Protein AF-A0A924CJN5-F1 (afdb_monomer_lite)

Foldseek 3Di:
DDCPDVVVVVVVVVVVVVVVVVVVVVVVVVVVVVVVVVVVDDDDPDDFAWDDFPDDPPDDDDPVNPRGTDGDHVAWDWDWDWDDPVCCVVCVVVVVVVLVPQFAFPDWDWDDDGTTIITTTGDPVGRD

Secondary structure (DSSP, 8-state):
-----HHHHHHHHHHHHHHHHHHHHHHHHHHHHHHHHHHTS---SS--EEEEESS-TT----TT---SEEEE--SSEEEEEEE-HHHHHHHHHHHHHHHTTSTTEEEEEEE-SSSEEEEEEE-GGG--

pLDDT: mean 70.08, std 14.95, range [40.25, 96.19]

Sequence (128 aa):
ENTISQKDFDDAKSNLETAEASQKQLHAQVNEARLNLGNTRVVVPISGVTGVAAKANGSLVTPAESLLTTLEQTDPVYVNFSVPEVDYLKLAKDVLDALKRVPGTTNVQILGAKDYAMRIWMRPDRMA

Structure (mmCIF, N/CA/C/O backbone):
data_AF-A0A924CJN5-F1
#
_entry.id   AF-A0A924CJN5-F1
#
loop_
_atom_site.group_PDB
_atom_site.id
_atom_site.type_symbol
_atom_site.label_atom_id
_atom_site.label_alt_id
_atom_site.label_comp_id
_atom_site.label_asym_id
_atom_site.label_entity_id
_atom_site.label_seq_id
_atom_site.pdbx_PDB_ins_code
_atom_site.Cartn_x
_atom_site.Cartn_y
_atom_site.Cartn_z
_atom_site.occupancy
_atom_site.B_iso_or_equiv
_atom_site.auth_seq_id
_atom_site.auth_comp_id
_atom_site.auth_asym_id
_atom_site.auth_atom_id
_atom_site.pdbx_PDB_model_num
ATOM 1 N N . GLU A 1 1 ? -40.834 9.828 49.609 1.00 47.47 1 GLU A N 1
ATOM 2 C CA . GLU A 1 1 ? -40.019 8.656 49.223 1.00 47.47 1 GLU A CA 1
ATOM 3 C C . GLU A 1 1 ? -39.761 8.608 47.714 1.00 47.47 1 GLU A C 1
ATOM 5 O O . GLU A 1 1 ? -40.188 7.683 47.049 1.00 47.47 1 GLU A O 1
ATOM 10 N N . ASN A 1 2 ? -39.076 9.602 47.145 1.00 53.25 2 ASN A N 1
ATOM 11 C CA . ASN A 1 2 ? -38.626 9.531 45.745 1.00 53.25 2 ASN A CA 1
ATOM 12 C C . ASN A 1 2 ? -37.420 10.453 45.534 1.00 53.25 2 ASN A C 1
ATOM 14 O O . ASN A 1 2 ? -37.435 11.370 44.722 1.00 53.25 2 ASN A O 1
ATOM 18 N N . THR A 1 3 ? -36.374 10.245 46.327 1.00 57.00 3 THR A N 1
ATOM 19 C CA . THR A 1 3 ? -35.068 10.865 46.094 1.00 57.00 3 THR A CA 1
ATOM 20 C C . THR A 1 3 ? -34.118 9.749 45.723 1.00 57.00 3 THR A C 1
ATOM 22 O O . THR A 1 3 ? -33.388 9.235 46.565 1.00 57.00 3 THR A O 1
ATOM 25 N N . ILE A 1 4 ? -34.182 9.335 44.462 1.00 63.03 4 ILE A N 1
ATOM 26 C CA . ILE A 1 4 ? -33.045 8.662 43.841 1.00 63.03 4 ILE A CA 1
ATOM 27 C C . ILE A 1 4 ? -31.888 9.648 44.025 1.00 63.03 4 ILE A C 1
ATOM 29 O O . ILE A 1 4 ? -32.019 10.821 43.657 1.00 63.03 4 ILE A O 1
ATOM 33 N N . SER A 1 5 ? -30.843 9.236 44.739 1.00 76.75 5 SER A N 1
ATOM 34 C CA . SER A 1 5 ? -29.772 10.148 45.121 1.00 76.75 5 SER A CA 1
ATOM 35 C C . SER A 1 5 ? -29.084 10.614 43.843 1.00 76.75 5 SER A C 1
ATOM 37 O O . SER A 1 5 ? -28.821 9.801 42.962 1.00 76.75 5 SER A O 1
ATOM 39 N N . GLN A 1 6 ? -28.783 11.907 43.711 1.00 80.50 6 GLN A N 1
ATOM 40 C CA . GLN A 1 6 ? -28.047 12.442 42.553 1.00 80.50 6 GLN A CA 1
ATOM 41 C C . GLN A 1 6 ? -26.757 11.642 42.286 1.00 80.50 6 GLN A C 1
ATOM 43 O O . GLN A 1 6 ? -26.378 11.410 41.143 1.00 80.50 6 GLN A O 1
ATOM 48 N N . LYS A 1 7 ? -26.182 11.102 43.365 1.00 84.00 7 LYS A N 1
ATOM 49 C CA . LYS A 1 7 ? -25.095 10.131 43.356 1.00 84.00 7 LYS A CA 1
ATOM 50 C C . LYS A 1 7 ? -25.399 8.846 42.572 1.00 84.00 7 LYS A C 1
ATOM 52 O O . LYS A 1 7 ? -24.565 8.439 41.779 1.00 84.00 7 LYS A O 1
ATOM 57 N N . ASP A 1 8 ? -26.559 8.220 42.763 1.00 86.00 8 ASP A N 1
ATOM 58 C CA . ASP A 1 8 ? -26.922 6.982 42.056 1.00 86.00 8 ASP A CA 1
ATOM 59 C C . ASP A 1 8 ? -27.100 7.237 40.550 1.00 86.00 8 ASP A C 1
ATOM 61 O O . ASP A 1 8 ? -26.774 6.383 39.726 1.00 86.00 8 ASP A O 1
ATOM 65 N N . PHE A 1 9 ? -27.586 8.429 40.182 1.00 87.06 9 PHE A N 1
ATOM 66 C CA . PHE A 1 9 ? -27.676 8.857 38.785 1.00 87.06 9 PHE A CA 1
ATOM 67 C C . PHE A 1 9 ? -26.290 9.069 38.162 1.00 87.06 9 PHE A C 1
ATOM 69 O O . PHE A 1 9 ? -26.034 8.570 37.066 1.00 87.06 9 PHE A O 1
ATOM 76 N N . ASP A 1 10 ? -25.389 9.761 38.863 1.00 89.38 10 ASP A N 1
ATOM 77 C CA . ASP A 1 10 ? -24.015 9.984 38.404 1.00 89.38 10 ASP A CA 1
ATOM 78 C C . ASP A 1 10 ? -23.228 8.664 38.312 1.00 89.38 10 ASP A C 1
ATOM 80 O O . ASP A 1 10 ? -22.516 8.436 37.332 1.00 89.38 10 ASP A O 1
ATOM 84 N N . ASP A 1 11 ? -23.421 7.755 39.273 1.00 91.44 11 ASP A N 1
ATOM 85 C CA . ASP A 1 11 ? -22.827 6.415 39.270 1.00 91.44 11 ASP A CA 1
ATOM 86 C C . ASP A 1 11 ? -23.350 5.595 38.068 1.00 91.44 11 ASP A C 1
ATOM 88 O O . ASP A 1 11 ? -22.567 4.981 37.338 1.00 91.44 11 ASP A O 1
ATOM 92 N N . ALA A 1 12 ? -24.659 5.630 37.785 1.00 89.88 12 ALA A N 1
ATOM 93 C CA . ALA A 1 12 ? -25.246 4.966 36.617 1.00 89.88 12 ALA A CA 1
ATOM 94 C C . ALA A 1 12 ? -24.757 5.561 35.286 1.00 89.88 12 ALA A C 1
ATOM 96 O O . ALA A 1 12 ? -24.482 4.817 34.341 1.00 89.88 12 ALA A O 1
ATOM 97 N N . LYS A 1 13 ? -24.610 6.888 35.211 1.00 94.12 13 LYS A N 1
ATOM 98 C CA . LYS A 1 13 ? -24.090 7.580 34.027 1.00 94.12 13 LYS A CA 1
ATOM 99 C C . LYS A 1 13 ? -22.623 7.227 33.768 1.00 94.12 13 LYS A C 1
ATOM 101 O O . LYS A 1 13 ? -22.275 6.889 32.641 1.00 94.12 13 LYS A O 1
ATOM 106 N N . SER A 1 14 ? -21.786 7.237 34.802 1.00 93.12 14 SER A N 1
ATOM 107 C CA . SER A 1 14 ? -20.376 6.837 34.708 1.00 93.12 14 SER A CA 1
ATOM 108 C C . SER A 1 14 ? -20.221 5.373 34.270 1.00 93.12 14 SER A C 1
ATOM 110 O O . SER A 1 14 ? -19.394 5.045 33.412 1.00 93.12 14 SER A O 1
ATOM 112 N N . ASN A 1 15 ? -21.077 4.485 34.787 1.00 94.31 15 ASN A N 1
ATOM 113 C CA . ASN A 1 15 ? -21.120 3.085 34.364 1.00 94.31 15 ASN A CA 1
ATOM 114 C C . ASN A 1 15 ? -21.509 2.940 32.885 1.00 94.31 15 ASN A C 1
ATOM 116 O O . ASN A 1 15 ? -20.901 2.136 32.176 1.00 94.31 15 ASN A O 1
ATOM 120 N N . LEU A 1 16 ? -22.482 3.725 32.407 1.00 95.12 16 LEU A N 1
ATOM 121 C CA . LEU A 1 16 ? -22.864 3.749 30.994 1.00 95.12 16 LEU A CA 1
ATOM 122 C C . LEU A 1 16 ? -21.701 4.220 30.113 1.00 95.12 16 LEU A C 1
ATOM 124 O O . LEU A 1 16 ? -21.349 3.529 29.161 1.00 95.12 16 LEU A O 1
ATOM 128 N N . GLU A 1 17 ? -21.061 5.340 30.453 1.00 95.38 17 GLU A N 1
ATOM 129 C CA . GLU A 1 17 ? -19.918 5.877 29.701 1.00 95.38 17 GLU A CA 1
ATOM 130 C C . GLU A 1 17 ? -18.750 4.877 29.650 1.00 95.38 17 GLU A C 1
ATOM 132 O O . GLU A 1 17 ? -18.131 4.682 28.601 1.00 95.38 17 GLU A O 1
ATOM 137 N N . THR A 1 18 ? -18.488 4.173 30.755 1.00 95.50 18 THR A N 1
ATOM 138 C CA . THR A 1 18 ? -17.462 3.121 30.822 1.00 95.50 18 THR A CA 1
ATOM 139 C C . THR A 1 18 ? -17.822 1.920 29.945 1.00 95.50 18 THR A C 1
ATOM 141 O O . THR A 1 18 ? -16.969 1.390 29.227 1.00 95.50 18 THR A O 1
ATOM 144 N N . ALA A 1 19 ? -19.087 1.492 29.963 1.00 94.31 19 ALA A N 1
ATOM 145 C CA . ALA A 1 19 ? -19.571 0.398 29.127 1.00 94.31 19 ALA A CA 1
ATOM 146 C C . ALA A 1 19 ? -19.515 0.756 27.633 1.00 94.31 19 ALA A C 1
ATOM 148 O O . ALA A 1 19 ? -19.071 -0.056 26.821 1.00 94.31 19 ALA A O 1
ATOM 149 N N . GLU A 1 20 ? -19.887 1.984 27.264 1.00 96.12 20 GLU A N 1
ATOM 150 C CA . GLU A 1 20 ? -19.765 2.494 25.897 1.00 96.12 20 GLU A CA 1
ATOM 151 C C . GLU A 1 20 ? -18.303 2.581 25.447 1.00 96.12 20 GLU A C 1
ATOM 153 O O . GLU A 1 20 ? -17.974 2.207 24.319 1.00 96.12 20 GLU A O 1
ATOM 158 N N . ALA A 1 21 ? -17.402 3.038 26.321 1.00 95.12 21 ALA A N 1
ATOM 159 C CA . ALA A 1 21 ? -15.970 3.058 26.038 1.00 95.12 21 ALA A CA 1
ATOM 160 C C . ALA A 1 21 ? -15.425 1.639 25.809 1.00 95.12 21 ALA A C 1
ATOM 162 O O . ALA A 1 21 ? -14.701 1.405 24.839 1.00 95.12 21 ALA A O 1
ATOM 163 N N . SER A 1 22 ? -15.829 0.676 26.642 1.00 95.06 22 SER A N 1
ATOM 164 C CA . SER A 1 22 ? -15.463 -0.735 26.485 1.00 95.06 22 SER A CA 1
ATOM 165 C C . SER A 1 22 ? -16.001 -1.321 25.175 1.00 95.06 22 SER A C 1
ATOM 167 O O . SER A 1 22 ? -15.270 -1.984 24.438 1.00 95.06 22 SER A O 1
ATOM 169 N N . GLN A 1 23 ? -17.248 -1.006 24.818 1.00 96.19 23 GLN A N 1
ATOM 170 C CA . GLN A 1 23 ? -17.857 -1.432 23.559 1.00 96.19 23 GLN A CA 1
ATOM 171 C C . GLN A 1 23 ? -17.107 -0.860 22.349 1.00 96.19 23 GLN A C 1
ATOM 173 O O . GLN A 1 23 ? -16.775 -1.608 21.426 1.00 96.19 23 GLN A O 1
ATOM 178 N N . LYS A 1 24 ? -16.744 0.429 22.374 1.00 95.19 24 LYS A N 1
ATOM 179 C CA . LYS A 1 24 ? -15.904 1.054 21.338 1.00 95.19 24 LYS A CA 1
ATOM 180 C C . LYS A 1 24 ? -14.528 0.397 21.241 1.00 95.19 24 LYS A C 1
ATOM 182 O O . LYS A 1 24 ? -14.060 0.141 20.133 1.00 95.19 24 LYS A O 1
ATOM 187 N N . GLN A 1 25 ? -13.898 0.082 22.372 1.00 95.56 25 GLN A N 1
ATOM 188 C CA . GLN A 1 25 ? -12.604 -0.600 22.405 1.00 95.56 25 GLN A CA 1
ATOM 189 C C . GLN A 1 25 ? -12.683 -2.002 21.785 1.00 95.56 25 GLN A C 1
ATOM 191 O O . GLN A 1 25 ? -11.823 -2.372 20.987 1.00 95.56 25 GLN A O 1
ATOM 196 N N . LEU A 1 26 ? -13.718 -2.778 22.108 1.00 94.38 26 LEU A N 1
ATOM 197 C CA . LEU A 1 26 ? -13.931 -4.102 21.518 1.00 94.38 26 LEU A CA 1
ATOM 198 C C . LEU A 1 26 ? -14.213 -4.012 20.014 1.00 94.38 26 LEU A C 1
ATOM 200 O O . LEU A 1 26 ? -13.670 -4.793 19.234 1.00 94.38 26 LEU A O 1
ATOM 204 N N . HIS A 1 27 ? -14.996 -3.023 19.580 1.00 94.12 27 HIS A N 1
ATOM 205 C CA . HIS A 1 27 ? -15.197 -2.761 18.156 1.00 94.12 27 HIS A CA 1
ATOM 206 C C . HIS A 1 27 ? -13.893 -2.411 17.438 1.00 94.12 27 HIS A C 1
ATOM 208 O O . HIS A 1 27 ? -13.660 -2.903 16.333 1.00 94.12 27 HIS A O 1
ATOM 214 N N . ALA A 1 28 ? -13.027 -1.606 18.058 1.00 93.62 28 ALA A N 1
ATOM 215 C CA . ALA A 1 28 ? -11.713 -1.294 17.509 1.00 93.62 28 ALA A CA 1
ATOM 216 C C . ALA A 1 28 ? -10.854 -2.559 17.349 1.00 93.62 28 ALA A C 1
ATOM 218 O O . ALA A 1 28 ? -10.292 -2.762 16.277 1.00 93.62 28 ALA A O 1
ATOM 219 N N . GLN A 1 29 ? -10.840 -3.455 18.342 1.00 93.81 29 GLN A N 1
ATOM 220 C CA . GLN A 1 29 ? -10.120 -4.736 18.259 1.00 93.81 29 GLN A CA 1
ATOM 221 C C . GLN A 1 29 ? -10.643 -5.631 17.127 1.00 93.81 29 GLN A C 1
ATOM 223 O O . GLN A 1 29 ? -9.866 -6.241 16.395 1.00 93.81 29 GLN A O 1
ATOM 228 N N . VAL A 1 30 ? -11.964 -5.690 16.931 1.00 94.50 30 VAL A N 1
ATOM 229 C CA . VAL A 1 30 ? -12.559 -6.436 15.809 1.00 94.50 30 VAL A CA 1
ATOM 230 C C . VAL A 1 30 ? -12.158 -5.819 14.469 1.00 94.50 30 VAL A C 1
ATOM 232 O O . VAL A 1 30 ? -11.850 -6.548 13.524 1.00 94.50 30 VAL A O 1
ATOM 235 N N . ASN A 1 31 ? -12.153 -4.491 14.369 1.00 92.88 31 ASN A N 1
ATOM 236 C CA . ASN A 1 31 ? -11.739 -3.793 13.154 1.00 92.88 31 ASN A CA 1
ATOM 237 C C . ASN A 1 31 ? -10.256 -4.026 12.850 1.00 92.88 31 ASN A C 1
ATOM 239 O O . ASN A 1 31 ? -9.907 -4.279 11.700 1.00 92.88 31 ASN A O 1
ATOM 243 N N . GLU A 1 32 ? -9.403 -4.015 13.871 1.00 91.75 32 GLU A N 1
ATOM 244 C CA . GLU A 1 32 ? -7.985 -4.345 13.751 1.00 91.75 32 GLU A CA 1
ATOM 245 C C . GLU A 1 32 ? -7.784 -5.789 13.268 1.00 91.75 32 GLU A C 1
ATOM 247 O O . GLU A 1 32 ? -7.069 -6.025 12.294 1.00 91.75 32 GLU A O 1
ATOM 252 N N . ALA A 1 33 ? -8.488 -6.759 13.859 1.00 90.00 33 ALA A N 1
ATOM 253 C CA . ALA A 1 33 ? -8.436 -8.152 13.420 1.00 90.00 33 ALA A CA 1
ATOM 254 C C . ALA A 1 33 ? -8.902 -8.324 11.962 1.00 90.00 33 ALA A C 1
ATOM 256 O O . ALA A 1 33 ? -8.300 -9.081 11.197 1.00 90.00 33 ALA A O 1
ATOM 257 N N . ARG A 1 34 ? -9.943 -7.589 11.544 1.00 89.88 34 ARG A N 1
ATOM 258 C CA . ARG A 1 34 ? -10.412 -7.566 10.148 1.00 89.88 34 ARG A CA 1
ATOM 259 C C . ARG A 1 34 ? -9.384 -6.950 9.204 1.00 89.88 34 ARG A C 1
ATOM 261 O O . ARG A 1 34 ? -9.201 -7.478 8.110 1.00 89.88 34 ARG A O 1
ATOM 268 N N . LEU A 1 35 ? -8.713 -5.872 9.610 1.00 86.88 35 LEU A N 1
ATOM 269 C CA . LEU A 1 35 ? -7.650 -5.247 8.823 1.00 86.88 35 LEU A CA 1
ATOM 270 C C . LEU A 1 35 ? -6.466 -6.206 8.652 1.00 86.88 35 LEU A C 1
ATOM 272 O O . LEU A 1 35 ? -5.991 -6.392 7.535 1.00 86.88 35 LEU A O 1
ATOM 276 N N . ASN A 1 36 ? -6.049 -6.877 9.727 1.00 83.94 36 ASN A N 1
ATOM 277 C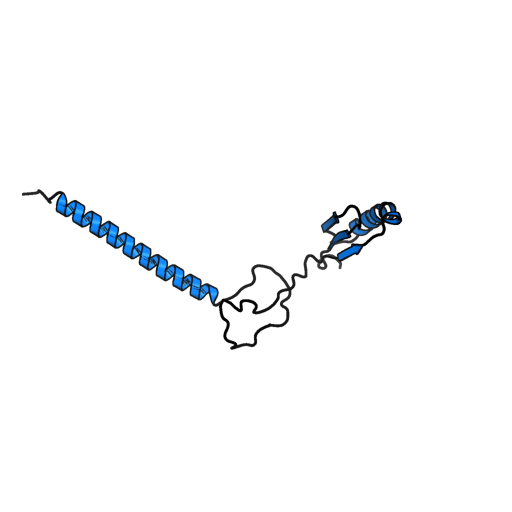 CA . ASN A 1 36 ? -4.986 -7.881 9.687 1.00 83.94 36 ASN A CA 1
ATOM 278 C C . ASN A 1 36 ? -5.342 -9.050 8.762 1.00 83.94 36 ASN A C 1
ATOM 280 O O . ASN A 1 36 ? -4.511 -9.463 7.956 1.00 83.94 36 ASN A O 1
ATOM 284 N N . LEU A 1 37 ? -6.590 -9.532 8.809 1.00 84.62 37 LEU A N 1
ATOM 285 C CA . LEU A 1 37 ? -7.083 -10.541 7.873 1.00 84.62 37 LEU A CA 1
ATOM 286 C C . LEU A 1 37 ? -7.072 -10.024 6.428 1.00 84.62 37 LEU A C 1
ATOM 288 O O . LEU A 1 37 ? -6.642 -10.742 5.530 1.00 84.62 37 LEU A O 1
ATOM 292 N N . GLY A 1 38 ? -7.493 -8.782 6.189 1.00 79.81 38 GLY A N 1
ATOM 293 C CA . GLY A 1 38 ? -7.425 -8.152 4.869 1.00 79.81 38 GLY A CA 1
ATOM 294 C C . GLY A 1 38 ? -5.994 -8.065 4.331 1.00 79.81 38 GLY A C 1
ATOM 295 O O . GLY A 1 38 ? -5.753 -8.411 3.176 1.00 79.81 38 GLY A O 1
ATOM 296 N N . ASN A 1 39 ? -5.034 -7.712 5.190 1.00 80.00 39 ASN A N 1
ATOM 297 C CA . ASN A 1 39 ? -3.609 -7.623 4.858 1.00 80.00 39 ASN A CA 1
ATOM 298 C C . ASN A 1 39 ? -2.961 -8.982 4.535 1.00 80.00 39 ASN A C 1
ATOM 300 O O . ASN A 1 39 ? -1.864 -9.006 3.981 1.00 80.00 39 ASN A O 1
ATOM 304 N N . THR A 1 40 ? -3.623 -10.114 4.815 1.00 80.69 40 THR A N 1
ATOM 305 C CA . THR A 1 40 ? -3.162 -11.432 4.331 1.00 80.69 40 THR A CA 1
ATOM 306 C C . THR A 1 40 ? -3.288 -11.571 2.814 1.00 80.69 40 THR A C 1
ATOM 308 O O . THR A 1 40 ? -2.549 -12.337 2.196 1.00 80.69 40 THR A O 1
ATOM 311 N N . ARG A 1 41 ? -4.197 -10.808 2.192 1.00 76.56 41 ARG A N 1
ATOM 312 C CA . ARG A 1 41 ? -4.366 -10.757 0.743 1.00 76.56 41 ARG A CA 1
ATOM 313 C C . ARG A 1 41 ? -3.698 -9.503 0.194 1.00 76.56 41 ARG A C 1
ATOM 315 O O . ARG A 1 41 ? -4.315 -8.448 0.077 1.00 76.56 41 ARG A O 1
ATOM 322 N N . VAL A 1 42 ? -2.440 -9.646 -0.199 1.00 75.38 42 VAL A N 1
ATOM 323 C CA . VAL A 1 42 ? -1.681 -8.566 -0.834 1.00 75.38 42 VAL A CA 1
ATOM 324 C C . VAL A 1 42 ? -2.169 -8.387 -2.273 1.00 75.38 42 VAL A C 1
ATOM 326 O O . VAL A 1 42 ? -2.055 -9.291 -3.100 1.00 75.38 42 VAL A O 1
ATOM 329 N N . VAL A 1 43 ? -2.739 -7.219 -2.565 1.00 77.88 43 VAL A N 1
ATOM 330 C CA . VAL A 1 43 ? -3.141 -6.793 -3.912 1.00 77.88 43 VAL A CA 1
ATOM 331 C C . VAL A 1 43 ? -2.344 -5.566 -4.316 1.00 77.88 43 VAL A C 1
ATOM 333 O O . VAL A 1 43 ? -1.963 -4.762 -3.468 1.00 77.88 43 VAL A O 1
ATOM 336 N N . VAL A 1 44 ? -2.107 -5.402 -5.614 1.00 74.88 44 VAL A N 1
ATOM 337 C CA . VAL A 1 44 ? -1.406 -4.225 -6.130 1.00 74.88 44 VAL A CA 1
ATOM 338 C C . VAL A 1 44 ? -2.429 -3.189 -6.606 1.00 74.88 44 VAL A C 1
ATOM 340 O O . VAL A 1 44 ? -3.380 -3.566 -7.290 1.00 74.88 44 VAL A O 1
ATOM 343 N N . PRO A 1 45 ? -2.282 -1.898 -6.236 1.00 76.81 45 PRO A N 1
ATOM 344 C CA . PRO A 1 45 ? -3.270 -0.862 -6.551 1.00 76.81 45 PRO A CA 1
ATOM 345 C C . PRO A 1 45 ? -3.190 -0.349 -7.997 1.00 76.81 45 PRO A C 1
ATOM 347 O O . PRO A 1 45 ? -4.038 0.439 -8.408 1.00 76.81 45 PRO A O 1
ATOM 350 N N . ILE A 1 46 ? -2.169 -0.763 -8.751 1.00 73.38 46 ILE A N 1
ATOM 351 C CA . ILE A 1 46 ? -1.924 -0.345 -10.132 1.00 73.38 46 ILE A CA 1
ATOM 352 C C . ILE A 1 46 ? -2.045 -1.526 -11.094 1.00 73.38 46 ILE A C 1
ATOM 354 O O . ILE A 1 46 ? -1.682 -2.657 -10.764 1.00 73.38 46 ILE A O 1
ATOM 358 N N . SER A 1 47 ? -2.536 -1.240 -12.298 1.00 68.56 47 SER A N 1
ATOM 359 C CA . SER A 1 47 ? -2.575 -2.196 -13.402 1.00 68.56 47 SER A CA 1
ATOM 360 C C . SER A 1 47 ? -1.199 -2.293 -14.056 1.00 68.56 47 SER A C 1
ATOM 362 O O . SER A 1 47 ? -0.575 -1.278 -14.354 1.00 68.56 47 SER A O 1
ATOM 364 N N . GLY A 1 48 ? -0.734 -3.511 -14.307 1.00 70.19 48 GLY A N 1
ATOM 365 C CA . GLY A 1 48 ? 0.556 -3.767 -14.938 1.00 70.19 48 GLY A CA 1
ATOM 366 C C . GLY A 1 48 ? 0.747 -5.248 -15.230 1.00 70.19 48 GLY A C 1
ATOM 367 O O . GLY A 1 48 ? -0.136 -6.067 -14.969 1.00 70.19 48 GLY A O 1
ATOM 368 N N . VAL A 1 49 ? 1.912 -5.591 -15.764 1.00 71.06 49 VAL A N 1
ATOM 369 C CA . VAL A 1 49 ? 2.324 -6.971 -16.008 1.00 71.06 49 VAL A CA 1
ATOM 370 C C . VAL A 1 49 ? 3.168 -7.442 -14.832 1.00 71.06 49 VAL A C 1
ATOM 372 O O . VAL A 1 49 ? 4.150 -6.809 -14.441 1.00 71.06 49 VAL A O 1
ATOM 375 N N . THR A 1 50 ? 2.750 -8.544 -14.219 1.00 70.44 50 THR A N 1
ATOM 376 C CA . THR A 1 50 ? 3.457 -9.138 -13.085 1.00 70.44 50 THR A CA 1
ATOM 377 C C . THR A 1 50 ? 4.770 -9.759 -13.560 1.00 70.44 50 THR A C 1
ATOM 379 O O . THR A 1 50 ? 4.767 -10.593 -14.463 1.00 70.44 50 THR A O 1
ATOM 382 N N . GLY A 1 51 ? 5.884 -9.350 -12.952 1.00 68.75 51 GLY A N 1
ATOM 383 C CA . GLY A 1 51 ? 7.195 -9.955 -13.167 1.00 68.75 51 GLY A CA 1
ATOM 384 C C . GLY A 1 51 ? 7.335 -11.308 -12.463 1.00 68.75 51 GLY A C 1
ATOM 385 O O . GLY A 1 51 ? 6.381 -11.863 -11.918 1.00 68.75 51 GLY A O 1
ATOM 386 N N . VAL A 1 52 ? 8.551 -11.854 -12.451 1.00 70.25 52 VAL A N 1
ATOM 387 C CA . VAL A 1 52 ? 8.835 -13.118 -11.755 1.00 70.25 52 VAL A CA 1
ATOM 388 C C . VAL A 1 52 ? 8.642 -12.937 -10.245 1.00 70.25 52 VAL A C 1
ATOM 390 O O . VAL A 1 52 ? 9.074 -11.935 -9.671 1.00 70.25 52 VAL A O 1
ATOM 393 N N . ALA A 1 53 ? 7.996 -13.909 -9.598 1.00 71.56 53 ALA A N 1
ATOM 394 C CA . ALA A 1 53 ? 7.824 -13.898 -8.152 1.00 71.56 53 ALA A CA 1
ATOM 395 C C . ALA A 1 53 ? 9.187 -13.971 -7.450 1.00 71.56 53 ALA A C 1
ATOM 397 O O . ALA A 1 53 ? 9.970 -14.888 -7.695 1.00 71.56 53 ALA A O 1
ATOM 398 N N . ALA A 1 54 ? 9.464 -13.011 -6.567 1.00 71.81 54 ALA A N 1
ATOM 399 C CA . ALA A 1 54 ? 10.710 -12.961 -5.805 1.00 71.81 54 ALA A CA 1
ATOM 400 C C . ALA A 1 54 ? 10.734 -14.003 -4.672 1.00 71.81 54 ALA A C 1
ATOM 402 O O . ALA A 1 54 ? 11.804 -14.376 -4.189 1.00 71.81 54 ALA A O 1
ATOM 403 N N . LYS A 1 55 ? 9.560 -14.491 -4.250 1.00 70.38 55 LYS A N 1
ATOM 404 C CA . LYS A 1 55 ? 9.396 -15.527 -3.222 1.00 70.38 55 LYS A CA 1
ATOM 405 C C . LYS A 1 55 ? 8.597 -16.709 -3.771 1.00 70.38 55 LYS A C 1
ATOM 407 O O . LYS A 1 55 ? 7.612 -16.532 -4.483 1.00 70.38 55 LYS A O 1
ATOM 412 N N . ALA A 1 56 ? 9.011 -17.920 -3.407 1.00 71.06 56 ALA A N 1
ATOM 413 C CA . ALA A 1 56 ? 8.306 -19.146 -3.767 1.00 71.06 56 ALA A CA 1
ATOM 414 C C . ALA A 1 56 ? 7.079 -19.370 -2.869 1.00 71.06 56 ALA A C 1
ATOM 416 O O . ALA A 1 56 ? 7.059 -18.950 -1.706 1.00 71.06 56 ALA A O 1
ATOM 417 N N . ASN A 1 57 ? 6.079 -20.087 -3.383 1.00 73.50 57 ASN A N 1
ATOM 418 C CA . ASN A 1 57 ? 4.889 -20.462 -2.620 1.00 73.50 57 ASN A CA 1
ATOM 419 C C . ASN A 1 57 ? 5.274 -21.204 -1.327 1.00 73.50 57 ASN A C 1
ATOM 421 O O . ASN A 1 57 ? 6.057 -22.150 -1.362 1.00 73.50 57 ASN A O 1
ATOM 425 N N . GLY A 1 58 ? 4.715 -20.778 -0.191 1.00 74.69 58 GLY A N 1
ATOM 426 C CA . GLY A 1 58 ? 5.004 -21.364 1.125 1.00 74.69 58 GLY A CA 1
ATOM 427 C C . GLY A 1 58 ? 6.234 -20.790 1.838 1.00 74.69 58 GLY A C 1
ATOM 428 O O . GLY A 1 58 ? 6.542 -21.219 2.947 1.00 74.69 58 GLY A O 1
ATOM 429 N N . SER A 1 59 ? 6.917 -19.805 1.248 1.00 75.88 59 SER A N 1
ATOM 430 C CA . SER A 1 59 ? 7.981 -19.068 1.939 1.00 75.88 59 SER A CA 1
ATOM 431 C C . SER A 1 59 ? 7.396 -18.201 3.056 1.00 75.88 59 SER A C 1
ATOM 433 O O . SER A 1 59 ? 6.378 -17.535 2.861 1.00 75.88 59 SER A O 1
ATOM 435 N N . LEU A 1 60 ? 8.056 -18.171 4.216 1.00 75.00 60 LEU A N 1
ATOM 436 C CA . LEU A 1 60 ? 7.710 -17.251 5.298 1.00 75.00 60 LEU A CA 1
ATOM 437 C C . LEU A 1 60 ? 8.015 -15.813 4.861 1.00 75.00 60 LEU A C 1
ATOM 439 O O . LEU A 1 60 ? 9.137 -15.507 4.461 1.00 75.00 60 LEU A O 1
ATOM 443 N N . VAL A 1 61 ? 7.016 -14.941 4.956 1.00 74.44 61 VAL A N 1
ATOM 444 C CA . VAL A 1 61 ? 7.142 -13.509 4.671 1.00 74.44 61 VAL A CA 1
ATOM 445 C C . VAL A 1 61 ? 7.054 -12.767 5.993 1.00 74.44 61 VAL A C 1
ATOM 447 O O . VAL A 1 61 ? 6.134 -12.994 6.779 1.00 74.44 61 VAL A O 1
ATOM 450 N N . THR A 1 62 ? 8.006 -11.874 6.237 1.00 74.38 62 THR A N 1
ATOM 451 C CA . THR A 1 62 ? 7.964 -10.959 7.380 1.00 74.38 62 THR A CA 1
ATOM 452 C C . THR A 1 62 ? 7.645 -9.545 6.893 1.00 74.38 62 THR A C 1
ATOM 454 O O . THR A 1 62 ? 7.942 -9.225 5.742 1.00 74.38 62 THR A O 1
ATOM 457 N N . PRO A 1 63 ? 7.092 -8.658 7.740 1.00 66.88 63 PRO A N 1
ATOM 458 C CA . PRO A 1 63 ? 6.844 -7.262 7.362 1.00 66.88 63 PRO A CA 1
ATOM 459 C C . PRO A 1 63 ? 8.098 -6.504 6.890 1.00 66.88 63 PRO A C 1
ATOM 461 O O . PRO A 1 63 ? 7.979 -5.502 6.191 1.00 66.88 63 PRO A O 1
ATOM 464 N N . ALA A 1 64 ? 9.293 -6.982 7.255 1.00 67.25 64 ALA A N 1
ATOM 465 C CA . ALA A 1 64 ? 10.571 -6.430 6.812 1.00 67.25 64 ALA A CA 1
ATOM 466 C C . ALA A 1 64 ? 10.966 -6.874 5.388 1.00 67.25 64 ALA A C 1
ATOM 468 O O . ALA A 1 64 ? 11.715 -6.173 4.715 1.00 67.25 64 ALA A O 1
ATOM 469 N N . GLU A 1 65 ? 10.447 -8.009 4.908 1.00 61.69 65 GLU A N 1
ATOM 470 C CA . GLU A 1 65 ? 10.717 -8.565 3.577 1.00 61.69 65 GLU A CA 1
ATOM 471 C C . GLU A 1 65 ? 9.487 -8.416 2.668 1.00 61.69 65 GLU A C 1
ATOM 473 O O . GLU A 1 65 ? 8.895 -9.389 2.201 1.00 61.69 65 GLU A O 1
ATOM 478 N N . SER A 1 66 ? 9.080 -7.166 2.442 1.00 65.62 66 SER A N 1
ATOM 479 C CA . SER A 1 66 ? 7.819 -6.796 1.785 1.00 65.62 66 SER A CA 1
ATOM 480 C C . SER A 1 66 ? 7.788 -6.998 0.264 1.00 65.62 66 SER A C 1
A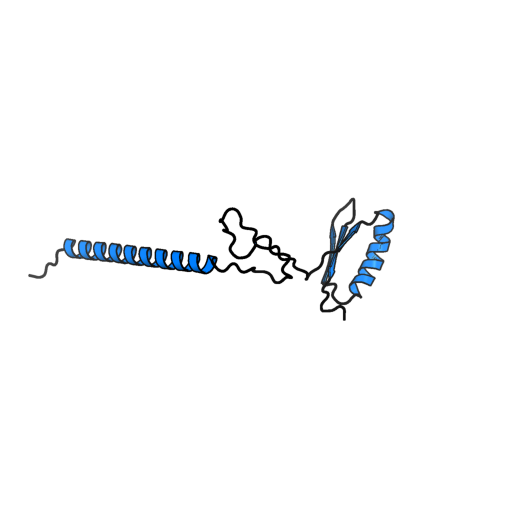TOM 482 O O . SER A 1 66 ? 6.717 -6.913 -0.342 1.00 65.62 66 SER A O 1
ATOM 484 N N . LEU A 1 67 ? 8.931 -7.272 -0.374 1.00 69.75 67 LEU A N 1
ATOM 485 C CA . LEU A 1 67 ? 8.987 -7.482 -1.819 1.00 69.75 67 LEU A CA 1
ATOM 486 C C . LEU A 1 67 ? 8.656 -8.938 -2.167 1.00 69.75 67 LEU A C 1
ATOM 488 O O . LEU A 1 67 ? 9.514 -9.819 -2.131 1.00 69.75 67 LEU A O 1
ATOM 492 N N . LEU A 1 68 ? 7.394 -9.176 -2.522 1.00 69.75 68 LEU A N 1
ATOM 493 C CA . LEU A 1 68 ? 6.912 -10.486 -2.972 1.00 69.75 68 LEU A CA 1
ATOM 494 C C . LEU A 1 68 ? 7.103 -10.689 -4.473 1.00 69.75 68 LEU A C 1
ATOM 496 O O . LEU A 1 68 ? 7.552 -11.749 -4.902 1.00 69.75 68 LEU A O 1
ATOM 500 N N . THR A 1 69 ? 6.781 -9.659 -5.252 1.00 63.09 69 THR A N 1
ATOM 501 C CA . THR A 1 69 ? 6.845 -9.646 -6.713 1.00 63.09 69 THR A CA 1
ATOM 502 C C . THR A 1 69 ? 6.931 -8.202 -7.191 1.00 63.09 69 THR A C 1
ATOM 504 O O . THR A 1 69 ? 6.320 -7.312 -6.597 1.00 63.09 69 THR A O 1
ATOM 507 N N . THR A 1 70 ? 7.651 -7.972 -8.284 1.00 67.25 70 THR A N 1
ATOM 508 C CA . THR A 1 70 ? 7.680 -6.678 -8.971 1.00 67.25 70 THR A CA 1
ATOM 509 C C . THR A 1 70 ? 6.585 -6.633 -10.034 1.00 67.25 70 THR A C 1
ATOM 511 O O . THR A 1 70 ? 6.387 -7.598 -10.772 1.00 67.25 70 THR A O 1
ATOM 514 N N . LEU A 1 71 ? 5.865 -5.517 -10.115 1.00 61.06 71 LEU A N 1
ATOM 515 C CA . LEU A 1 71 ? 4.897 -5.245 -11.175 1.00 61.06 71 LEU A CA 1
ATOM 516 C C . LEU A 1 71 ? 5.457 -4.157 -12.082 1.00 61.06 71 LEU A C 1
ATOM 518 O O . LEU A 1 71 ? 5.844 -3.091 -11.607 1.00 61.06 71 LEU A O 1
ATOM 522 N N . GLU A 1 72 ? 5.495 -4.434 -13.380 1.00 63.56 72 GLU A N 1
ATOM 523 C CA . GLU A 1 72 ? 5.922 -3.474 -14.388 1.00 63.56 72 GLU A CA 1
ATOM 524 C C . GLU A 1 72 ? 4.687 -2.900 -15.078 1.00 63.56 72 GLU A C 1
ATOM 526 O O . GLU A 1 72 ? 3.897 -3.611 -15.701 1.00 63.56 72 GLU A O 1
ATOM 531 N N . GLN A 1 73 ? 4.489 -1.592 -14.938 1.00 56.81 73 GLN A N 1
ATOM 532 C CA . GLN A 1 73 ? 3.407 -0.889 -15.609 1.00 56.81 73 GLN A CA 1
ATOM 533 C C . GLN A 1 73 ? 3.848 -0.549 -17.038 1.00 56.81 73 GLN A C 1
ATOM 535 O O . GLN A 1 73 ? 4.679 0.331 -17.249 1.00 56.81 73 GLN A O 1
ATOM 540 N N . THR A 1 74 ? 3.298 -1.268 -18.017 1.00 63.88 74 THR A N 1
ATOM 541 C CA . THR A 1 74 ? 3.621 -1.122 -19.446 1.00 63.88 74 THR A CA 1
ATOM 542 C C . THR A 1 74 ? 2.842 -0.011 -20.148 1.00 63.88 74 THR A C 1
ATOM 544 O O . THR A 1 74 ? 3.162 0.320 -21.283 1.00 63.88 74 THR A O 1
ATOM 547 N N . ASP A 1 75 ? 1.846 0.590 -19.497 1.00 56.34 75 ASP A N 1
ATOM 548 C CA . ASP A 1 75 ? 1.137 1.765 -20.005 1.00 56.34 75 ASP A CA 1
ATOM 549 C C . ASP A 1 75 ? 1.082 2.850 -18.918 1.00 56.34 75 ASP A C 1
ATOM 551 O O . ASP A 1 75 ? 0.473 2.626 -17.865 1.00 56.34 75 ASP A O 1
ATOM 555 N N . PRO A 1 76 ? 1.705 4.026 -19.110 1.00 59.50 76 PRO A N 1
ATOM 556 C CA . PRO A 1 76 ? 2.418 4.495 -20.305 1.00 59.50 76 PRO A CA 1
ATOM 557 C C . PRO A 1 76 ? 3.917 4.148 -20.319 1.00 59.50 76 PRO A C 1
ATOM 559 O O . PRO A 1 76 ? 4.581 4.176 -19.282 1.00 59.50 76 PRO A O 1
ATOM 562 N N . VAL A 1 77 ? 4.473 3.906 -21.514 1.00 59.72 77 VAL A N 1
ATOM 563 C CA . VAL A 1 77 ? 5.921 3.683 -21.715 1.00 59.72 77 VAL A CA 1
ATOM 564 C C . VAL A 1 77 ? 6.658 5.017 -21.852 1.00 59.72 77 VAL A C 1
ATOM 566 O O . VAL A 1 77 ? 6.198 5.915 -22.561 1.00 59.72 77 VAL A O 1
ATOM 569 N N . TYR A 1 78 ? 7.830 5.124 -21.216 1.00 60.28 78 TYR A N 1
ATOM 570 C CA . TYR A 1 78 ? 8.737 6.266 -21.345 1.00 60.28 78 TYR A CA 1
AT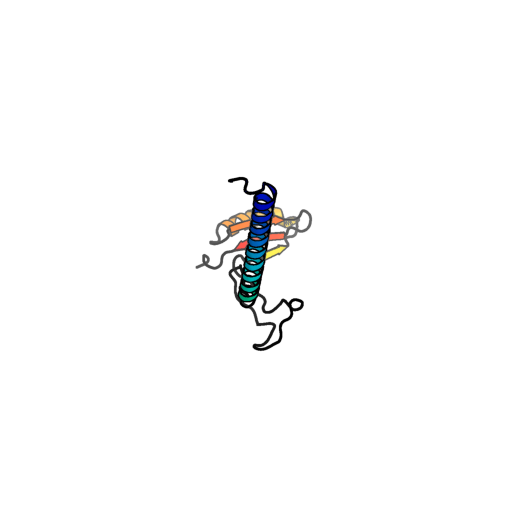OM 571 C C . TYR A 1 78 ? 9.942 5.917 -22.212 1.00 60.28 78 TYR A C 1
ATOM 573 O O . TYR A 1 78 ? 10.642 4.944 -21.939 1.00 60.28 78 TYR A O 1
ATOM 581 N N . VAL A 1 79 ? 10.234 6.763 -23.198 1.00 62.84 79 VAL A N 1
ATOM 582 C CA . VAL A 1 79 ? 11.488 6.705 -23.958 1.00 62.84 79 VAL A CA 1
ATOM 583 C C . VAL A 1 79 ? 12.216 8.030 -23.779 1.00 62.84 79 VAL A C 1
ATOM 585 O O . VAL A 1 79 ? 11.623 9.085 -24.003 1.00 62.84 79 VAL A O 1
ATOM 588 N N . ASN A 1 80 ? 13.475 7.965 -23.343 1.00 63.72 80 ASN A N 1
ATOM 589 C CA . ASN A 1 80 ? 14.345 9.126 -23.172 1.00 63.72 80 ASN A CA 1
ATOM 590 C C . ASN A 1 80 ? 15.310 9.205 -24.356 1.00 63.72 80 ASN A C 1
ATOM 592 O O . ASN A 1 80 ? 16.033 8.246 -24.625 1.00 63.72 80 ASN A O 1
ATOM 596 N N . PHE A 1 81 ? 1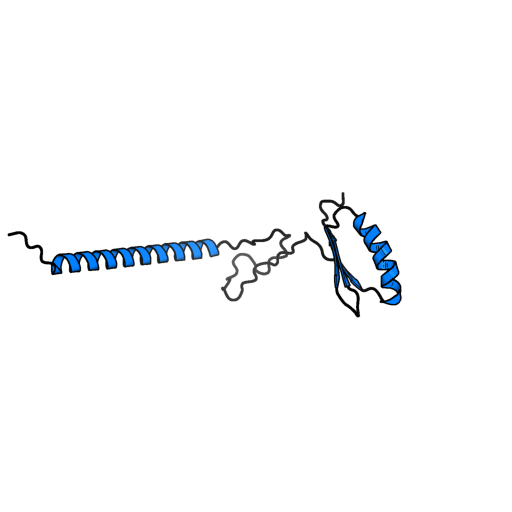5.348 10.352 -25.029 1.00 64.62 81 PHE A N 1
ATOM 597 C CA . PHE A 1 81 ? 16.310 10.639 -26.095 1.00 64.62 81 PHE A CA 1
ATOM 598 C C . PHE A 1 81 ? 17.208 11.800 -25.681 1.00 64.62 81 PHE A C 1
ATOM 600 O O . PHE A 1 81 ? 16.680 12.821 -25.245 1.00 64.62 81 PHE A O 1
ATOM 607 N N . SER A 1 82 ? 18.524 11.657 -25.854 1.00 63.53 82 SER A N 1
ATOM 608 C CA . SER A 1 82 ? 19.506 12.731 -25.650 1.00 63.53 82 SER A CA 1
ATOM 609 C C . SER A 1 82 ? 19.894 13.337 -26.995 1.00 63.53 82 SER A C 1
ATOM 611 O O . SER A 1 82 ? 20.386 12.620 -27.868 1.00 63.53 82 SER A O 1
ATOM 613 N N . VAL A 1 83 ? 19.679 14.642 -27.172 1.00 64.88 83 VAL A N 1
ATOM 614 C CA . VAL A 1 83 ? 19.976 15.350 -28.430 1.00 64.88 83 VAL A CA 1
ATOM 615 C C . VAL A 1 83 ? 21.038 16.434 -28.193 1.00 64.88 83 VAL A C 1
ATOM 617 O O . VAL A 1 83 ? 20.860 17.247 -27.284 1.00 64.88 83 VAL A O 1
ATOM 620 N N . PRO A 1 84 ? 22.113 16.495 -29.006 1.00 65.56 84 PRO A N 1
ATOM 621 C CA . PRO A 1 84 ? 23.080 17.592 -28.976 1.00 65.56 84 PRO A CA 1
ATOM 622 C C . PRO A 1 84 ? 22.438 18.951 -29.301 1.00 65.56 84 PRO A C 1
ATOM 624 O O . PRO A 1 84 ? 21.611 19.067 -30.205 1.00 65.56 84 PRO A O 1
ATOM 627 N N . GLU A 1 85 ? 22.861 20.007 -28.606 1.00 60.75 85 GLU A N 1
ATOM 628 C CA . GLU A 1 85 ? 22.231 21.338 -28.653 1.00 60.75 85 GLU A CA 1
ATOM 629 C C . GLU A 1 85 ? 22.198 21.987 -30.053 1.00 60.75 85 GLU A C 1
ATOM 631 O O . GLU A 1 85 ? 21.246 22.691 -30.390 1.00 60.75 85 GLU A O 1
ATOM 636 N N . VAL A 1 86 ? 23.188 21.697 -30.904 1.00 64.94 86 VAL A N 1
ATOM 637 C CA . VAL A 1 86 ? 23.307 22.269 -32.261 1.00 64.94 86 VAL A CA 1
ATOM 638 C C . VAL A 1 86 ? 22.200 21.775 -33.204 1.00 64.94 86 VAL A C 1
ATOM 640 O O . VAL A 1 86 ? 21.749 22.524 -34.074 1.00 64.94 86 VAL A O 1
ATOM 643 N N . ASP A 1 87 ? 21.709 20.553 -32.992 1.00 63.47 87 ASP A N 1
ATOM 644 C CA . ASP A 1 87 ? 20.676 19.928 -33.828 1.00 63.47 87 ASP A CA 1
ATOM 645 C C . ASP A 1 87 ? 19.281 19.978 -33.186 1.00 63.47 87 ASP A C 1
ATOM 647 O O . ASP A 1 87 ? 18.269 19.753 -33.855 1.00 63.47 87 ASP A O 1
ATOM 651 N N . TYR A 1 88 ? 19.201 20.345 -31.904 1.00 62.97 88 TYR A N 1
ATOM 652 C CA . TYR A 1 88 ? 17.973 20.329 -31.113 1.00 62.97 88 TYR A CA 1
ATOM 653 C C . TYR A 1 88 ? 16.880 21.267 -31.644 1.00 62.97 88 TYR A C 1
ATOM 655 O O . TYR A 1 88 ? 15.728 20.860 -31.716 1.00 62.97 88 TYR A O 1
ATOM 663 N N . LEU A 1 89 ? 17.193 22.497 -32.071 1.00 63.81 89 LEU A N 1
ATOM 664 C CA . LEU A 1 89 ? 16.157 23.446 -32.525 1.00 63.81 89 LEU A CA 1
ATOM 665 C C . LEU A 1 89 ? 15.472 23.022 -33.834 1.00 63.81 89 LEU A C 1
ATOM 667 O O . LEU A 1 89 ? 14.290 23.309 -34.033 1.00 63.81 89 LEU A O 1
ATOM 671 N N . LYS A 1 90 ? 16.200 22.335 -34.722 1.00 66.62 90 LYS A N 1
ATOM 672 C CA . LYS A 1 90 ? 15.641 21.775 -35.962 1.00 66.62 90 LYS A CA 1
ATOM 673 C C . LYS A 1 90 ? 14.880 20.490 -35.658 1.00 66.62 90 LYS A C 1
ATOM 675 O O . LYS A 1 90 ? 13.715 20.358 -36.026 1.00 66.62 90 LYS A O 1
ATOM 680 N N . LEU A 1 91 ? 15.509 19.597 -34.892 1.00 65.06 91 LEU A N 1
ATOM 681 C CA . LEU A 1 91 ? 14.941 18.306 -34.543 1.00 65.06 91 LEU A CA 1
ATOM 682 C C . LEU A 1 91 ? 13.685 18.446 -33.678 1.00 65.06 91 LEU A C 1
ATOM 684 O O . LEU A 1 91 ? 12.708 17.770 -33.945 1.00 65.06 91 LEU A O 1
ATOM 688 N N . ALA A 1 92 ? 13.649 19.346 -32.694 1.00 63.94 92 ALA A N 1
ATOM 689 C CA . ALA A 1 92 ? 12.482 19.550 -31.837 1.00 63.94 92 ALA A CA 1
ATOM 690 C C . ALA A 1 92 ? 11.246 19.976 -32.637 1.00 63.94 92 ALA A C 1
ATOM 692 O O . ALA A 1 92 ? 10.144 19.557 -32.304 1.00 63.94 92 ALA A O 1
ATOM 693 N N . LYS A 1 93 ? 11.409 20.765 -33.705 1.00 64.25 93 LYS A N 1
ATOM 694 C CA . LYS A 1 93 ? 10.294 21.172 -34.567 1.00 64.25 93 LYS A CA 1
ATOM 695 C C . LYS A 1 93 ? 9.804 20.010 -35.436 1.00 64.25 93 LYS A C 1
ATOM 697 O O . LYS A 1 93 ? 8.611 19.716 -35.431 1.00 64.25 93 LYS A O 1
ATOM 702 N N . ASP A 1 94 ? 10.723 19.317 -36.104 1.00 66.31 94 ASP A N 1
ATOM 703 C CA . ASP A 1 94 ? 10.391 18.216 -37.017 1.00 66.31 94 ASP A CA 1
ATOM 704 C C . ASP A 1 94 ? 9.883 16.971 -36.266 1.00 66.31 94 ASP A C 1
ATOM 706 O O . ASP A 1 94 ? 8.920 16.327 -36.683 1.00 66.31 94 ASP A O 1
ATOM 710 N N . VAL A 1 95 ? 10.481 16.661 -35.112 1.00 65.44 95 VAL A N 1
ATOM 711 C CA . VAL A 1 95 ? 10.111 15.532 -34.249 1.00 65.44 95 VAL A CA 1
ATOM 712 C C . VAL A 1 95 ? 8.823 15.813 -33.496 1.00 65.44 95 VAL A C 1
ATOM 714 O O . VAL A 1 95 ? 7.990 14.921 -33.412 1.00 65.44 95 VAL A O 1
ATOM 717 N N . LEU A 1 96 ? 8.578 17.031 -33.003 1.00 62.53 96 LEU A N 1
ATOM 718 C CA . LEU A 1 96 ? 7.294 17.343 -32.371 1.00 62.53 96 LEU A CA 1
ATOM 719 C C . LEU A 1 96 ? 6.133 17.208 -33.368 1.00 62.53 96 LEU A C 1
ATOM 721 O O . LEU A 1 96 ? 5.086 16.669 -33.008 1.00 62.53 96 LEU A O 1
ATOM 725 N N . ASP A 1 97 ? 6.316 17.642 -34.616 1.00 64.44 97 ASP A N 1
ATOM 726 C CA . ASP A 1 97 ? 5.302 17.492 -35.665 1.00 64.44 97 ASP A CA 1
ATOM 727 C C . ASP A 1 97 ? 5.148 16.039 -36.141 1.00 64.44 97 ASP A C 1
ATOM 729 O O . ASP A 1 97 ? 4.032 15.612 -36.444 1.00 64.44 97 ASP A O 1
ATOM 733 N N . ALA A 1 98 ? 6.225 15.249 -36.167 1.00 64.50 98 ALA A N 1
ATOM 734 C CA . ALA A 1 98 ? 6.159 13.819 -36.469 1.00 64.50 98 ALA A CA 1
ATOM 735 C C . ALA A 1 98 ? 5.504 13.009 -35.333 1.00 64.50 98 ALA A C 1
ATOM 737 O O . ALA A 1 98 ? 4.640 12.176 -35.590 1.00 64.50 98 ALA A O 1
ATOM 738 N N . LEU A 1 99 ? 5.843 13.286 -34.072 1.00 61.94 99 LEU A N 1
ATOM 739 C CA . LEU A 1 99 ? 5.325 12.572 -32.900 1.00 61.94 99 LEU A CA 1
ATOM 740 C C . LEU A 1 99 ? 3.857 12.880 -32.610 1.00 61.94 99 LEU A C 1
ATOM 742 O O . LEU A 1 99 ? 3.128 11.990 -32.176 1.00 61.94 99 LEU A O 1
ATOM 746 N N . LYS A 1 100 ? 3.397 14.105 -32.899 1.00 61.81 100 LYS A N 1
ATOM 747 C CA . LYS A 1 100 ? 1.966 14.457 -32.872 1.00 61.81 100 LYS A CA 1
ATOM 748 C C . LYS A 1 100 ? 1.139 13.674 -33.896 1.00 61.81 100 LYS A C 1
ATOM 750 O O . LYS A 1 100 ? -0.067 13.544 -33.714 1.00 61.81 100 LYS A O 1
ATOM 755 N N . ARG A 1 101 ? 1.762 13.183 -34.975 1.00 65.31 101 ARG A N 1
ATOM 756 C CA . ARG A 1 101 ? 1.106 12.367 -36.011 1.00 65.31 101 ARG A CA 1
ATOM 757 C C . ARG A 1 101 ? 1.085 10.875 -35.675 1.00 65.31 101 ARG A C 1
ATOM 759 O O . ARG A 1 101 ? 0.344 10.146 -36.325 1.00 65.31 101 ARG A O 1
ATOM 766 N N . VAL A 1 102 ? 1.860 10.423 -34.684 1.00 62.03 102 VAL A N 1
ATOM 767 C CA . VAL A 1 102 ? 1.836 9.028 -34.222 1.00 62.03 102 VAL A CA 1
ATOM 768 C C . VAL A 1 102 ? 0.623 8.822 -33.300 1.00 62.03 102 VAL A C 1
ATOM 770 O O . VAL A 1 102 ? 0.525 9.491 -32.264 1.00 62.03 102 VAL A O 1
ATOM 773 N N . PRO A 1 103 ? -0.308 7.911 -33.640 1.00 51.62 103 PRO A N 1
ATOM 774 C CA . PRO A 1 103 ? -1.435 7.566 -32.778 1.00 51.62 103 PRO A CA 1
ATOM 775 C C . PRO A 1 103 ? -0.946 7.042 -31.418 1.00 51.62 103 PRO A C 1
ATOM 777 O O . PRO A 1 103 ? -0.082 6.174 -31.356 1.00 51.62 103 PRO A O 1
ATOM 780 N N . GLY A 1 104 ? -1.481 7.577 -30.315 1.00 52.97 104 GLY A N 1
ATOM 781 C CA . GLY A 1 104 ? -1.133 7.142 -28.951 1.00 52.97 104 GLY A CA 1
ATOM 782 C C . GLY A 1 104 ? -0.111 8.016 -28.211 1.00 52.97 104 GLY A C 1
ATOM 783 O O . GLY A 1 104 ? 0.093 7.807 -27.012 1.00 52.97 104 GLY A O 1
ATOM 784 N N . THR A 1 105 ? 0.476 9.029 -28.859 1.00 57.69 105 THR A N 1
ATOM 785 C CA . THR A 1 105 ? 1.351 10.004 -28.187 1.00 57.69 105 THR A CA 1
ATOM 786 C C . THR A 1 105 ? 0.525 10.964 -27.320 1.00 57.69 105 THR A C 1
ATOM 788 O O . THR A 1 105 ? -0.170 11.835 -27.834 1.00 57.69 105 THR A O 1
ATOM 791 N N . THR A 1 106 ? 0.562 10.808 -25.993 1.00 55.22 106 THR A N 1
ATOM 792 C CA . THR A 1 106 ? -0.304 11.567 -25.065 1.00 55.22 106 THR A CA 1
ATOM 793 C C . THR A 1 106 ? 0.281 12.936 -24.698 1.00 55.22 106 THR A C 1
ATOM 795 O O . THR A 1 106 ? -0.465 13.896 -24.526 1.00 55.22 106 THR A O 1
ATOM 798 N N . ASN A 1 107 ? 1.605 13.055 -24.566 1.00 55.84 107 ASN A N 1
ATOM 799 C CA . ASN A 1 107 ? 2.279 14.318 -24.256 1.00 55.84 107 ASN A CA 1
ATOM 800 C C . ASN A 1 107 ? 3.767 14.227 -24.652 1.00 55.84 107 ASN A C 1
ATOM 802 O O . ASN A 1 107 ? 4.328 13.131 -24.671 1.00 55.84 107 ASN A O 1
ATOM 806 N N . VAL A 1 108 ? 4.410 15.351 -24.965 1.00 57.47 108 VAL A N 1
ATOM 807 C CA . VAL A 1 108 ? 5.865 15.429 -25.191 1.00 57.47 108 VAL A CA 1
ATOM 808 C C . VAL A 1 108 ? 6.384 16.575 -24.335 1.00 57.47 108 VAL A C 1
ATOM 810 O O . VAL A 1 108 ? 6.035 17.727 -24.578 1.00 57.47 108 VAL A O 1
ATOM 813 N N . GLN A 1 109 ? 7.171 16.268 -23.304 1.00 56.09 109 GLN A N 1
ATOM 814 C CA . GLN A 1 109 ? 7.771 17.277 -22.427 1.00 56.09 109 GLN A CA 1
ATOM 815 C C . GLN A 1 109 ? 9.287 17.236 -22.553 1.00 56.09 109 GLN A C 1
ATOM 817 O O . GLN A 1 109 ? 9.889 16.161 -22.554 1.00 56.09 109 GLN A O 1
ATOM 822 N N . ILE A 1 110 ? 9.891 18.417 -22.656 1.00 56.09 110 ILE A N 1
ATOM 823 C CA . ILE A 1 110 ? 11.335 18.577 -22.790 1.00 56.09 110 ILE A CA 1
ATOM 824 C C . ILE A 1 110 ? 11.873 19.115 -21.468 1.00 56.09 110 ILE A C 1
ATOM 826 O O . ILE A 1 110 ? 11.391 20.133 -20.969 1.00 56.09 110 ILE A O 1
ATOM 830 N N . LEU A 1 111 ? 12.835 18.403 -20.883 1.00 53.59 111 LEU A N 1
ATOM 831 C CA . LEU A 1 111 ? 13.453 18.744 -19.604 1.00 53.59 111 LEU A CA 1
ATOM 832 C C . LEU A 1 111 ? 14.968 18.896 -19.803 1.00 53.59 111 LEU A C 1
ATOM 834 O O . LEU A 1 111 ? 15.619 17.966 -20.273 1.00 53.59 111 LEU A O 1
ATOM 838 N N . GLY A 1 112 ? 15.520 20.045 -19.401 1.00 48.53 112 GLY A N 1
ATOM 839 C CA . GLY A 1 112 ? 16.968 20.267 -19.276 1.00 48.53 112 GLY A CA 1
ATOM 840 C C . GLY A 1 112 ? 17.542 21.337 -20.211 1.00 48.53 112 GLY A C 1
ATOM 841 O O . GLY A 1 112 ? 17.188 21.402 -21.379 1.00 48.53 112 GLY A O 1
ATOM 842 N N . ALA A 1 113 ? 18.437 22.171 -19.668 1.00 48.59 113 ALA A N 1
ATOM 843 C CA . ALA A 1 113 ? 19.083 23.317 -20.323 1.00 48.59 113 ALA A CA 1
ATOM 844 C C . ALA A 1 113 ? 20.580 23.077 -20.635 1.00 48.59 113 ALA A C 1
ATOM 846 O O . ALA A 1 113 ? 21.352 24.029 -20.717 1.00 48.59 113 ALA A O 1
ATOM 847 N N . LYS A 1 114 ? 21.021 21.812 -20.724 1.00 44.12 114 LYS A N 1
ATOM 848 C CA . LYS A 1 1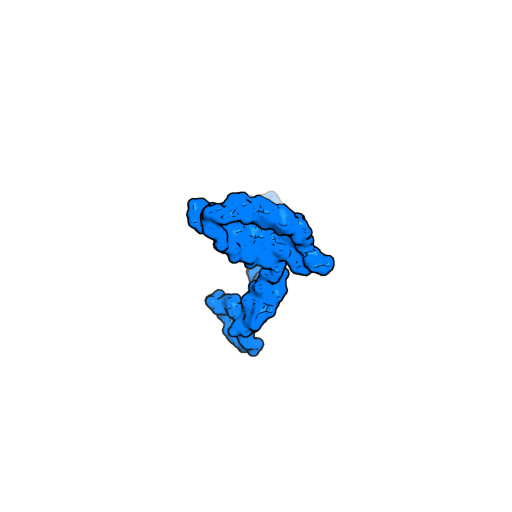14 ? 22.411 21.476 -21.098 1.00 44.12 114 LYS A CA 1
ATOM 849 C C . LYS A 1 114 ? 22.579 20.100 -21.752 1.00 44.12 114 LYS A C 1
ATOM 851 O O . LYS A 1 114 ? 23.459 19.947 -22.582 1.00 44.12 114 LYS A O 1
ATOM 856 N N . ASP A 1 115 ? 21.687 19.158 -21.444 1.00 40.25 115 ASP A N 1
ATOM 857 C CA . ASP A 1 115 ? 21.480 17.906 -22.178 1.00 40.25 115 ASP A CA 1
ATOM 858 C C . ASP A 1 115 ? 19.963 17.722 -22.330 1.00 40.25 115 ASP A C 1
ATOM 860 O O . ASP A 1 115 ? 19.261 17.484 -21.344 1.00 40.25 115 ASP A O 1
ATOM 864 N N . TYR A 1 116 ? 19.425 17.936 -23.534 1.00 47.00 116 TYR A N 1
ATOM 865 C CA . TYR A 1 116 ? 17.977 17.902 -23.756 1.00 47.00 116 TYR A CA 1
ATOM 866 C C . TYR A 1 116 ? 17.484 16.454 -23.749 1.00 47.00 116 TYR A C 1
ATOM 868 O O . TYR A 1 116 ? 17.746 15.706 -24.693 1.00 47.00 116 TYR A O 1
ATOM 876 N N . ALA A 1 117 ? 16.751 16.074 -22.700 1.00 45.28 117 ALA A N 1
ATOM 877 C CA . ALA A 1 117 ? 16.017 14.818 -22.640 1.00 45.28 117 ALA A CA 1
ATOM 878 C C . ALA A 1 117 ? 14.572 15.041 -23.117 1.00 45.28 117 ALA A C 1
ATOM 880 O O . ALA A 1 117 ? 13.837 15.862 -22.557 1.00 45.28 117 ALA A O 1
ATOM 881 N N . MET A 1 118 ? 14.150 14.309 -24.150 1.00 50.00 118 MET A N 1
ATOM 882 C CA . MET A 1 118 ? 12.761 14.320 -24.627 1.00 50.00 118 MET A CA 1
ATOM 883 C C . MET A 1 118 ? 11.976 13.169 -23.996 1.00 50.00 118 MET A C 1
ATOM 885 O O . MET A 1 118 ? 12.378 12.017 -24.142 1.00 50.00 118 MET A O 1
ATOM 889 N N . ARG A 1 119 ? 10.856 13.474 -23.321 1.00 52.28 119 ARG A N 1
ATOM 890 C CA . ARG A 1 119 ? 9.944 12.484 -22.724 1.00 52.28 119 ARG A CA 1
ATOM 891 C C . ARG A 1 119 ? 8.665 12.387 -23.547 1.00 52.28 119 ARG A C 1
ATOM 893 O O . ARG A 1 119 ? 7.882 13.336 -23.569 1.00 52.28 119 ARG A O 1
ATOM 900 N N . ILE A 1 120 ? 8.441 11.241 -24.186 1.00 57.25 120 ILE A N 1
ATOM 901 C CA . ILE A 1 120 ? 7.255 10.963 -25.011 1.00 57.25 120 ILE A CA 1
ATOM 902 C C . ILE A 1 120 ? 6.375 9.954 -24.275 1.00 57.25 120 ILE A C 1
ATOM 904 O O . ILE A 1 120 ? 6.863 8.916 -23.836 1.00 57.25 120 ILE A O 1
ATOM 908 N N . TRP A 1 121 ? 5.086 10.258 -24.137 1.00 52.16 121 TRP A N 1
ATOM 909 C CA . TRP A 1 121 ? 4.104 9.349 -23.544 1.00 52.16 121 TRP A CA 1
ATOM 910 C C . TRP A 1 121 ? 3.444 8.528 -24.645 1.00 52.16 121 TRP A C 1
ATOM 912 O O . TRP A 1 121 ? 2.690 9.097 -25.426 1.00 52.16 121 TRP A O 1
ATOM 922 N N . MET A 1 122 ? 3.699 7.226 -24.714 1.00 57.97 122 MET A N 1
ATOM 923 C CA . MET A 1 122 ? 3.176 6.354 -25.772 1.00 57.97 122 MET A CA 1
ATOM 924 C C . MET A 1 122 ? 2.208 5.312 -25.206 1.00 57.97 122 MET A C 1
ATOM 926 O O . MET A 1 122 ? 2.540 4.636 -24.233 1.00 57.97 122 MET A O 1
ATOM 930 N N . ARG A 1 123 ? 1.034 5.172 -25.837 1.00 54.75 123 ARG A N 1
ATOM 931 C CA . ARG A 1 123 ? 0.027 4.152 -25.514 1.00 54.75 123 ARG A CA 1
ATOM 932 C C . ARG A 1 123 ? -0.031 3.062 -26.598 1.00 54.75 123 ARG A C 1
ATOM 934 O O . ARG A 1 123 ? -0.465 3.362 -27.713 1.00 54.75 123 ARG A O 1
ATOM 941 N N . PRO A 1 124 ? 0.432 1.831 -26.322 1.00 52.22 124 PRO A N 1
ATOM 942 C CA . PRO A 1 124 ? 0.569 0.782 -27.338 1.00 52.22 124 PRO A CA 1
ATOM 943 C C . PRO A 1 124 ? -0.768 0.176 -27.801 1.00 52.22 124 PRO A C 1
ATOM 945 O O . PRO A 1 124 ? -0.845 -0.356 -28.903 1.00 52.22 124 PRO A O 1
ATOM 948 N N . ASP A 1 125 ? -1.833 0.301 -27.008 1.00 56.72 125 ASP A N 1
ATOM 949 C CA . ASP A 1 125 ? -3.199 -0.141 -27.335 1.00 56.72 125 ASP A CA 1
ATOM 950 C C . ASP A 1 125 ? -3.823 0.612 -28.525 1.00 56.72 125 ASP A C 1
ATOM 952 O O . ASP A 1 125 ? -4.762 0.117 -29.145 1.00 56.72 125 ASP A O 1
ATOM 956 N N . ARG A 1 126 ? -3.30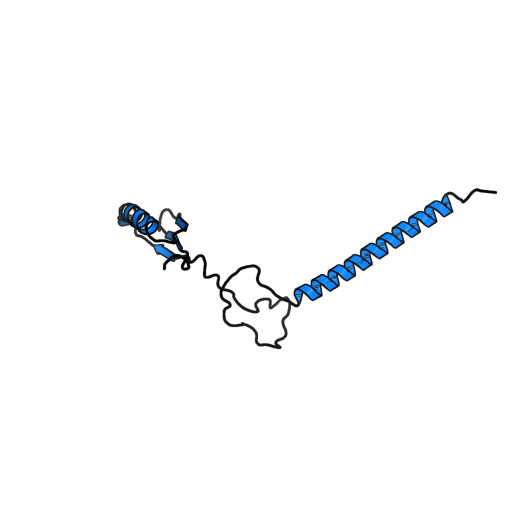1 1.798 -28.864 1.00 50.81 126 ARG A N 1
ATOM 957 C CA . ARG A 1 126 ? -3.788 2.645 -29.965 1.00 50.81 126 ARG A CA 1
ATOM 958 C C . ARG A 1 126 ? -2.853 2.726 -31.171 1.00 50.81 126 ARG A C 1
ATOM 960 O O . ARG A 1 126 ? -3.056 3.591 -32.018 1.00 50.81 126 ARG A O 1
ATOM 967 N N . MET A 1 127 ? -1.831 1.875 -31.240 1.00 46.84 127 MET A N 1
ATOM 968 C CA . MET A 1 127 ? -0.871 1.852 -32.355 1.00 46.84 127 MET A CA 1
ATOM 969 C C . MET A 1 127 ? -1.246 0.881 -33.486 1.00 46.84 127 MET A C 1
ATOM 971 O O . MET A 1 127 ? -0.458 0.729 -34.418 1.00 46.84 127 MET A O 1
ATOM 975 N N . ALA A 1 128 ? -2.407 0.223 -33.391 1.00 42.09 128 ALA A N 1
ATOM 976 C CA . ALA A 1 128 ? -2.938 -0.670 -34.422 1.00 42.09 128 ALA A CA 1
ATOM 977 C C . ALA A 1 128 ? -3.709 0.092 -35.508 1.00 42.09 128 ALA A C 1
ATOM 979 O O . ALA A 1 128 ? -4.484 1.009 -35.148 1.00 42.09 128 ALA A O 1
#

Radius of gyration: 30.78 Å; chains: 1; bounding box: 63×45×86 Å